Protein AF-A0A7X9DFM5-F1 (afdb_monomer)

Foldseek 3Di:
DPDPFDWDWDDPPPVVPPLETATETEAEPDDADDDPDDPLLVQLVQCLVPVCCVLPVDPPQVVVLVDPSYQYHWYKYWHHYVHIWIKIKAFGSVLSVCVVVVVDDPLVSRQPIWMATPVRHTDHNVVVSPDD

Sequence (132 aa):
MPRTRTFGFYYDNKTKEKNKLYLGFDCDVGGTITGADSYPLRAWNIIFKNLNPVLTKSKILHQILQDENIQGLVISFYWFFEGSEGIILWIEKKDIEQYMQNKIIYPELIARSTTTRLDGKIINLILFQKAP

Structure (mmCIF, N/CA/C/O backbone):
data_AF-A0A7X9DFM5-F1
#
_entry.id   AF-A0A7X9DFM5-F1
#
loop_
_atom_site.group_PDB
_atom_site.id
_atom_site.type_symbol
_atom_site.label_atom_id
_atom_site.label_alt_id
_atom_site.label_comp_id
_atom_site.label_asym_id
_atom_site.label_entity_id
_atom_site.label_seq_id
_atom_site.pdbx_PDB_ins_code
_atom_site.Cartn_x
_atom_site.Cartn_y
_atom_site.Cartn_z
_atom_site.occupancy
_atom_site.B_iso_or_equiv
_atom_site.auth_seq_id
_atom_site.auth_comp_id
_atom_site.auth_asym_id
_atom_site.auth_atom_id
_atom_site.pdbx_PDB_model_num
ATOM 1 N N . MET A 1 1 ? -0.172 -12.317 -18.896 1.00 31.36 1 MET A N 1
ATOM 2 C CA . MET A 1 1 ? -1.594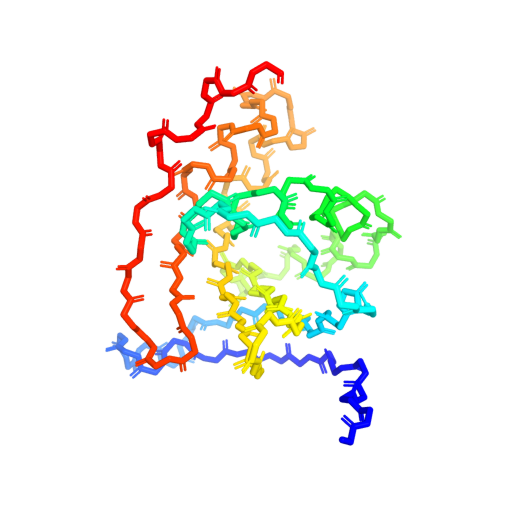 -12.581 -18.577 1.00 31.36 1 MET A CA 1
ATOM 3 C C . MET A 1 1 ? -2.162 -11.333 -17.927 1.00 31.36 1 MET A C 1
ATOM 5 O O . MET A 1 1 ? -1.464 -10.801 -17.069 1.00 31.36 1 MET A O 1
ATOM 9 N N . PRO A 1 2 ? -3.357 -10.856 -18.314 1.00 38.56 2 PRO A N 1
ATOM 10 C CA . PRO A 1 2 ? -3.999 -9.771 -17.586 1.00 38.56 2 PRO A CA 1
ATOM 11 C C . PRO A 1 2 ? -4.335 -10.300 -16.193 1.00 38.56 2 PRO A C 1
ATOM 13 O O . PRO A 1 2 ? -5.037 -11.304 -16.069 1.00 38.56 2 PRO A O 1
ATOM 16 N N . ARG A 1 3 ? -3.767 -9.688 -15.151 1.00 53.31 3 ARG A N 1
ATOM 17 C CA . ARG A 1 3 ? -4.134 -10.033 -13.777 1.00 53.31 3 ARG A CA 1
ATOM 18 C C . ARG A 1 3 ? -5.504 -9.420 -13.523 1.00 53.31 3 ARG A C 1
ATOM 20 O O . ARG A 1 3 ? -5.680 -8.207 -13.606 1.00 53.31 3 ARG A O 1
ATOM 27 N N . THR A 1 4 ? -6.492 -10.278 -13.310 1.00 47.62 4 THR A N 1
ATOM 28 C CA . THR A 1 4 ? -7.848 -9.899 -12.916 1.00 47.62 4 THR A CA 1
ATOM 29 C C . THR A 1 4 ? -7.751 -8.992 -11.692 1.00 47.62 4 THR A C 1
ATOM 31 O O . THR A 1 4 ? -7.003 -9.305 -10.772 1.00 47.62 4 THR A O 1
ATOM 34 N N . ARG A 1 5 ? -8.477 -7.867 -11.671 1.00 53.41 5 ARG A N 1
ATOM 35 C CA . ARG A 1 5 ? -8.579 -7.028 -10.469 1.00 53.41 5 ARG A CA 1
ATOM 36 C C . ARG A 1 5 ? -9.220 -7.868 -9.370 1.00 53.41 5 ARG A C 1
ATOM 38 O O . ARG A 1 5 ? -10.426 -8.101 -9.402 1.00 53.41 5 ARG A O 1
ATOM 45 N N . THR A 1 6 ? -8.405 -8.375 -8.460 1.00 61.19 6 THR A N 1
ATOM 46 C CA . THR A 1 6 ? -8.837 -9.207 -7.343 1.00 61.19 6 THR A CA 1
ATOM 47 C C . THR A 1 6 ? -9.064 -8.337 -6.116 1.00 61.19 6 THR A C 1
ATOM 49 O O . THR A 1 6 ? -8.301 -7.418 -5.817 1.00 61.19 6 THR A O 1
ATOM 52 N N . PHE A 1 7 ? -10.177 -8.615 -5.446 1.00 65.69 7 PHE A N 1
ATOM 53 C CA . PHE A 1 7 ? -10.564 -8.060 -4.160 1.00 65.69 7 PHE A CA 1
ATOM 54 C C . PHE A 1 7 ? -10.683 -9.231 -3.192 1.00 65.69 7 PHE A C 1
ATOM 56 O O . PHE A 1 7 ? -11.320 -10.234 -3.523 1.00 65.69 7 PHE A O 1
ATOM 63 N N . GLY A 1 8 ? -10.063 -9.133 -2.022 1.00 68.69 8 GLY A N 1
ATOM 64 C CA . GLY A 1 8 ? -10.051 -10.231 -1.061 1.00 68.69 8 GLY A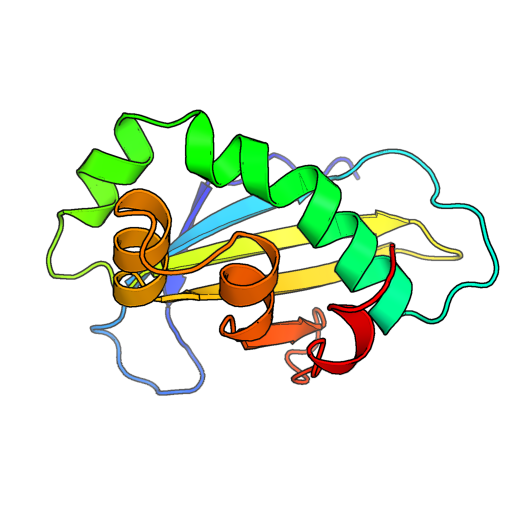 CA 1
ATOM 65 C C . GLY A 1 8 ? -9.569 -9.804 0.314 1.00 68.69 8 GLY A C 1
ATOM 66 O O . GLY A 1 8 ? -9.140 -8.671 0.507 1.00 68.69 8 GLY A O 1
ATOM 67 N N . PHE A 1 9 ? -9.638 -10.718 1.275 1.00 69.56 9 PHE A N 1
ATOM 68 C CA . PHE A 1 9 ? -9.061 -10.515 2.599 1.00 69.56 9 PHE A CA 1
ATOM 69 C C . PHE A 1 9 ? -7.706 -11.214 2.683 1.00 69.56 9 PHE A C 1
ATOM 71 O O . PHE A 1 9 ? -7.570 -12.370 2.282 1.00 69.56 9 PHE A O 1
ATOM 78 N N . TYR A 1 10 ? -6.711 -10.510 3.210 1.00 69.44 10 TYR A N 1
ATOM 79 C CA . TYR A 1 10 ? -5.343 -10.988 3.351 1.00 69.44 10 TYR A CA 1
ATOM 80 C C . TYR A 1 10 ? -5.027 -11.137 4.835 1.00 69.44 10 TYR A C 1
ATOM 82 O O . TYR A 1 10 ? -5.291 -10.239 5.636 1.00 69.44 10 TYR A O 1
ATOM 90 N N . TYR A 1 11 ? -4.452 -12.283 5.189 1.00 65.38 11 TYR A N 1
ATOM 91 C CA . TYR A 1 11 ? -3.898 -12.516 6.514 1.00 65.38 11 TYR A CA 1
ATOM 92 C C . TYR A 1 11 ? -2.448 -12.063 6.546 1.00 65.38 11 TYR A C 1
ATOM 94 O O . TYR A 1 11 ? -1.684 -12.308 5.605 1.00 65.38 11 TYR A O 1
ATOM 102 N N . ASP A 1 12 ? -2.041 -11.483 7.668 1.00 63.00 12 ASP A N 1
ATOM 103 C CA . ASP A 1 12 ? -0.624 -11.358 7.963 1.00 63.00 12 ASP A CA 1
ATOM 104 C C . ASP A 1 12 ? -0.047 -12.737 8.336 1.00 63.00 12 ASP A C 1
ATOM 106 O O . ASP A 1 12 ? -0.013 -13.168 9.491 1.00 63.00 12 ASP A O 1
ATOM 110 N N . ASN A 1 13 ? 0.424 -13.457 7.318 1.00 55.56 13 ASN A N 1
ATOM 111 C CA . ASN A 1 13 ? 1.071 -14.753 7.499 1.00 55.56 13 ASN A CA 1
ATOM 112 C C . ASN A 1 13 ? 2.420 -14.656 8.237 1.00 55.56 13 ASN A C 1
ATOM 114 O O . ASN A 1 13 ? 2.920 -15.689 8.689 1.00 55.56 13 ASN A O 1
ATOM 118 N N . LYS A 1 14 ? 3.024 -13.462 8.374 1.00 54.25 14 LYS A N 1
ATOM 119 C CA . LYS A 1 14 ? 4.298 -13.292 9.092 1.00 54.25 14 LYS A CA 1
ATOM 120 C C . LYS A 1 14 ? 4.095 -13.245 10.602 1.00 54.25 14 LYS A C 1
ATOM 122 O O . LYS A 1 14 ? 4.884 -13.856 11.318 1.00 54.25 14 LYS A O 1
ATOM 127 N N . THR A 1 15 ? 3.051 -12.579 11.093 1.00 53.59 15 THR A N 1
ATOM 128 C CA . THR A 1 15 ? 2.786 -12.499 12.543 1.00 53.59 15 THR A CA 1
ATOM 129 C C . THR A 1 15 ? 2.077 -13.736 13.096 1.00 53.59 15 THR A C 1
ATOM 131 O O . THR A 1 15 ? 2.035 -13.914 14.310 1.00 53.59 15 THR A O 1
ATOM 134 N N . LYS A 1 16 ? 1.556 -14.628 12.233 1.00 52.53 16 LYS A N 1
ATOM 135 C CA . LYS A 1 16 ? 0.707 -15.785 12.605 1.00 52.53 16 LYS A CA 1
ATOM 136 C C . LYS A 1 16 ? -0.547 -15.397 13.403 1.00 52.53 16 LYS A C 1
ATOM 138 O O . LYS A 1 16 ? -1.262 -16.275 13.894 1.00 52.53 16 LYS A O 1
ATOM 143 N N . GLU A 1 17 ? -0.850 -14.108 13.506 1.00 53.78 17 GLU A N 1
ATOM 144 C CA . GLU A 1 17 ? -2.036 -13.604 14.176 1.00 53.78 17 GLU A CA 1
ATOM 145 C C . GLU A 1 17 ? -3.224 -13.723 13.222 1.00 53.78 17 GLU A C 1
ATOM 147 O O . GLU A 1 17 ? -3.520 -12.839 12.420 1.00 53.78 17 GLU A O 1
ATOM 152 N N . LYS A 1 18 ? -3.934 -14.849 13.325 1.00 54.25 18 LYS A N 1
ATOM 153 C CA . LYS A 1 18 ? -5.128 -15.160 12.519 1.00 54.25 18 LYS A CA 1
ATOM 154 C C . LYS A 1 18 ? -6.286 -14.167 12.696 1.00 54.25 18 LYS A C 1
ATOM 156 O O . LYS A 1 18 ? -7.266 -14.259 11.969 1.00 54.25 18 LYS A O 1
ATOM 161 N N . ASN A 1 19 ? -6.171 -13.230 13.635 1.00 58.06 19 ASN A N 1
ATOM 162 C CA . ASN A 1 19 ? -7.207 -12.250 13.954 1.00 58.06 19 ASN A CA 1
ATOM 163 C C . ASN A 1 19 ? -7.000 -10.908 13.232 1.00 58.06 19 ASN A C 1
ATOM 165 O O . ASN A 1 19 ? -7.797 -9.995 13.415 1.00 58.06 19 ASN A O 1
ATOM 169 N N . LYS A 1 20 ? -5.935 -10.762 12.430 1.00 66.88 20 LYS A N 1
ATOM 170 C CA . LYS A 1 20 ? -5.631 -9.526 11.704 1.00 66.88 20 LYS A CA 1
ATOM 171 C C . LYS A 1 20 ? -5.980 -9.674 10.229 1.00 66.88 20 LYS A C 1
ATOM 173 O O . LYS A 1 20 ? -5.175 -10.160 9.434 1.00 66.88 20 LYS A O 1
ATOM 178 N N . LEU A 1 21 ? -7.201 -9.279 9.878 1.00 81.12 21 LEU A N 1
ATOM 179 C CA . LEU A 1 21 ? -7.660 -9.249 8.494 1.00 81.12 21 LEU A CA 1
ATOM 180 C C . LEU A 1 21 ? -7.321 -7.901 7.865 1.00 81.12 21 LEU A C 1
ATOM 182 O O . LEU A 1 21 ? -7.628 -6.845 8.417 1.00 81.12 21 LEU A O 1
ATOM 186 N N . TYR A 1 22 ? -6.729 -7.938 6.680 1.00 85.19 22 TYR A N 1
ATOM 187 C CA . TYR A 1 22 ? -6.559 -6.763 5.839 1.00 85.19 22 TYR A CA 1
ATOM 188 C C . TYR A 1 22 ? -7.446 -6.880 4.612 1.00 85.19 22 TYR A C 1
ATOM 190 O O . TYR A 1 22 ? -7.529 -7.938 3.992 1.00 85.19 22 TYR A O 1
ATOM 198 N N . LEU A 1 23 ? -8.082 -5.781 4.232 1.00 87.69 23 LEU A N 1
ATOM 199 C CA . LEU A 1 23 ? -8.812 -5.714 2.977 1.00 87.69 23 LEU A CA 1
ATOM 200 C C . LEU A 1 23 ? -7.834 -5.430 1.844 1.00 87.69 23 LEU A C 1
ATOM 202 O O . LEU A 1 23 ? -7.134 -4.419 1.898 1.00 87.69 23 LEU A O 1
ATOM 206 N N . GLY A 1 24 ? -7.787 -6.282 0.824 1.00 87.81 24 GLY A N 1
ATOM 207 C CA . GLY A 1 24 ? -6.804 -6.138 -0.233 1.00 87.81 24 GLY A CA 1
ATOM 208 C C . GLY A 1 24 ? -7.321 -5.977 -1.650 1.00 87.81 24 GLY A C 1
ATOM 209 O O . GLY A 1 24 ? -8.405 -6.439 -2.011 1.00 87.81 24 GLY A O 1
ATOM 210 N N . PHE A 1 25 ? -6.498 -5.276 -2.427 1.00 86.31 25 PHE A N 1
ATOM 211 C CA . PHE A 1 25 ? -6.757 -4.853 -3.794 1.00 86.31 25 PHE A CA 1
ATOM 212 C C . PHE A 1 25 ? -5.525 -5.095 -4.656 1.00 86.31 25 PHE A C 1
ATOM 214 O O . PHE A 1 25 ? -4.438 -4.606 -4.348 1.00 86.31 25 PHE A O 1
ATOM 221 N N . ASP A 1 26 ? -5.723 -5.752 -5.790 1.00 88.38 26 ASP A N 1
ATOM 222 C CA . ASP A 1 26 ? -4.680 -5.912 -6.794 1.00 88.38 26 ASP A CA 1
ATOM 223 C C . ASP A 1 26 ? -4.917 -4.950 -7.965 1.00 88.38 26 ASP A C 1
ATOM 225 O O . ASP A 1 26 ? -5.966 -4.950 -8.619 1.00 88.38 26 ASP A O 1
ATOM 229 N N . CYS A 1 27 ? -3.924 -4.102 -8.219 1.00 87.25 27 CYS A N 1
ATOM 230 C CA . CYS A 1 27 ? -3.960 -3.026 -9.196 1.00 87.25 27 CYS A CA 1
ATOM 231 C C . CYS A 1 27 ? -2.881 -3.244 -10.261 1.00 87.25 27 CYS A C 1
ATOM 233 O O . CYS A 1 27 ? -1.690 -3.067 -10.010 1.00 87.25 27 CYS A O 1
ATOM 235 N N . ASP A 1 28 ? -3.302 -3.592 -11.475 1.00 88.44 28 ASP A N 1
ATOM 236 C CA . ASP A 1 28 ? -2.443 -3.509 -12.656 1.00 88.44 28 ASP A CA 1
ATOM 237 C C . ASP A 1 28 ? -2.407 -2.050 -13.131 1.00 88.44 28 ASP A C 1
ATOM 239 O O . ASP A 1 28 ? -3.445 -1.475 -13.477 1.00 88.44 28 ASP A O 1
ATOM 243 N N . VAL A 1 29 ? -1.223 -1.438 -13.086 1.00 85.44 29 VAL A N 1
ATOM 244 C CA . VAL A 1 29 ? -1.013 -0.029 -13.457 1.00 85.44 29 VAL A CA 1
ATOM 245 C C . VAL A 1 29 ? -1.080 0.150 -14.980 1.00 85.44 29 VAL A C 1
ATOM 247 O O . VAL A 1 29 ? -1.337 1.257 -15.453 1.00 85.44 29 VAL A O 1
ATOM 250 N N . GLY A 1 30 ? -0.937 -0.942 -15.740 1.00 79.62 30 GLY A N 1
ATOM 251 C CA . GLY A 1 30 ? -0.970 -0.952 -17.195 1.00 79.62 30 GLY A CA 1
ATOM 252 C C . GLY A 1 30 ? 0.243 -0.278 -17.845 1.00 79.62 30 GLY A C 1
ATOM 253 O O . GLY A 1 30 ? 0.875 0.621 -17.291 1.00 79.62 30 GLY A O 1
ATOM 254 N N . GLY A 1 31 ? 0.546 -0.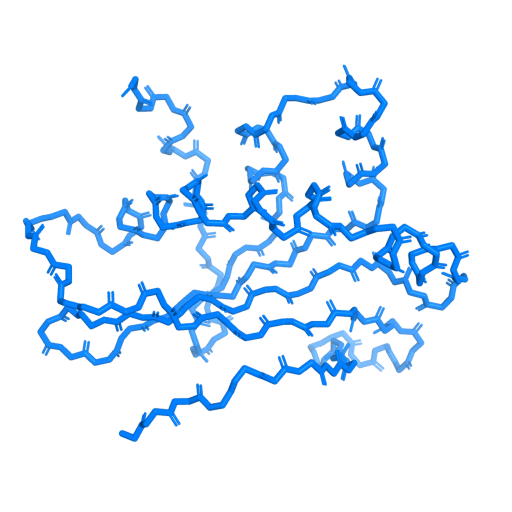705 -19.073 1.00 74.56 31 GLY A N 1
ATOM 255 C CA . GLY A 1 31 ? 1.627 -0.141 -19.883 1.00 74.56 31 GLY A CA 1
ATOM 256 C C . GLY A 1 31 ? 3.041 -0.495 -19.406 1.00 74.56 31 GLY A C 1
ATOM 257 O O . GLY A 1 31 ? 3.249 -1.142 -18.379 1.00 74.56 31 GLY A O 1
ATOM 258 N N . THR A 1 32 ? 4.025 -0.068 -20.197 1.00 74.94 32 THR A N 1
ATOM 259 C CA . THR A 1 32 ? 5.447 -0.169 -19.854 1.00 74.94 32 THR A CA 1
ATOM 260 C C . THR A 1 32 ? 5.883 1.136 -19.212 1.00 74.94 32 THR A C 1
ATOM 262 O O . THR A 1 32 ? 5.718 2.203 -19.805 1.00 74.94 32 THR A O 1
ATOM 265 N N . ILE A 1 33 ? 6.454 1.060 -18.012 1.00 82.50 33 ILE A N 1
ATOM 266 C CA . ILE A 1 33 ? 7.085 2.221 -17.388 1.00 82.50 33 ILE A CA 1
ATOM 267 C C . ILE A 1 33 ? 8.427 2.453 -18.081 1.00 82.50 33 ILE A C 1
ATOM 269 O O . ILE A 1 33 ? 9.212 1.525 -18.255 1.00 82.50 33 ILE A O 1
ATOM 273 N N . THR A 1 34 ? 8.682 3.691 -18.491 1.00 75.94 34 THR A N 1
ATOM 274 C CA . THR A 1 34 ? 9.918 4.105 -19.163 1.00 75.94 34 THR A CA 1
ATOM 275 C C . THR A 1 34 ? 10.736 5.007 -18.244 1.00 75.94 34 THR A C 1
ATOM 277 O O . THR A 1 34 ? 10.163 5.888 -17.608 1.00 75.94 34 THR A O 1
ATOM 280 N N . GLY A 1 35 ? 12.059 4.838 -18.214 1.00 74.75 35 GLY A N 1
ATOM 281 C CA . GLY A 1 35 ? 12.978 5.707 -17.466 1.00 74.75 35 GLY A CA 1
ATOM 282 C C . GLY A 1 35 ? 13.979 4.937 -16.603 1.00 74.75 35 GLY A C 1
ATOM 283 O O . GLY A 1 35 ? 13.696 3.835 -16.148 1.00 74.75 35 GLY A O 1
ATOM 284 N N . ALA A 1 36 ? 15.151 5.526 -16.363 1.00 68.00 36 ALA A N 1
ATOM 285 C CA . ALA A 1 36 ? 16.248 4.908 -15.605 1.00 68.00 36 ALA A CA 1
ATOM 286 C C . ALA A 1 36 ? 16.118 5.079 -14.077 1.00 68.00 36 ALA A C 1
ATOM 288 O O . ALA A 1 36 ? 17.114 5.024 -13.355 1.00 68.00 36 ALA A O 1
ATOM 289 N N . ASP A 1 37 ? 14.902 5.313 -13.578 1.00 83.00 37 ASP A N 1
ATOM 290 C CA . ASP A 1 37 ? 14.658 5.484 -12.148 1.00 83.00 37 ASP A CA 1
ATOM 291 C C . ASP A 1 37 ? 15.101 4.241 -11.367 1.00 83.00 37 ASP A C 1
ATOM 293 O O . ASP A 1 37 ? 15.085 3.114 -11.861 1.00 83.00 37 ASP A O 1
ATOM 297 N N . SER A 1 38 ? 15.479 4.415 -10.104 1.00 89.81 38 SER A N 1
ATOM 298 C CA . SER A 1 38 ? 15.674 3.261 -9.224 1.00 89.81 38 SER A CA 1
ATOM 299 C C . SER A 1 38 ? 14.327 2.587 -8.921 1.00 89.81 38 SER A C 1
ATOM 301 O O . SER A 1 38 ? 13.285 3.246 -8.898 1.00 89.81 38 SER A O 1
ATOM 303 N N . TYR A 1 39 ? 14.331 1.279 -8.635 1.00 90.56 39 TYR A N 1
ATOM 304 C CA . TYR A 1 39 ? 13.112 0.551 -8.252 1.00 90.56 39 TYR A CA 1
ATOM 305 C C . TYR A 1 39 ? 12.315 1.254 -7.127 1.00 90.56 39 TYR A C 1
ATOM 307 O O . TYR A 1 39 ? 11.102 1.408 -7.278 1.00 90.56 39 TYR A O 1
ATOM 315 N N . PRO A 1 40 ? 12.934 1.727 -6.022 1.00 90.69 40 PRO A N 1
ATOM 316 C CA . PRO A 1 40 ? 12.199 2.425 -4.965 1.00 90.69 40 PRO A CA 1
ATOM 317 C C . PRO A 1 40 ? 11.540 3.732 -5.427 1.00 90.69 40 PRO A C 1
ATOM 319 O O . PRO A 1 40 ? 10.416 4.015 -5.021 1.00 90.69 40 PRO A O 1
ATOM 322 N N . LEU A 1 41 ? 12.194 4.494 -6.311 1.00 89.88 41 LEU A N 1
ATOM 323 C CA . LEU A 1 41 ? 11.623 5.717 -6.879 1.00 89.88 41 LEU A CA 1
ATOM 324 C C . LEU A 1 41 ? 10.432 5.404 -7.797 1.00 89.88 41 LEU A C 1
ATOM 326 O O . LEU A 1 41 ? 9.384 6.038 -7.678 1.00 89.88 41 LEU A O 1
ATOM 330 N N . ARG A 1 42 ? 10.539 4.370 -8.646 1.00 91.56 42 ARG A N 1
ATOM 331 C CA . ARG A 1 42 ? 9.394 3.876 -9.432 1.00 91.56 42 ARG A CA 1
ATOM 332 C C . ARG A 1 42 ? 8.233 3.467 -8.530 1.00 91.56 42 ARG A C 1
ATOM 334 O O . ARG A 1 42 ? 7.103 3.886 -8.768 1.00 91.56 42 ARG A O 1
ATOM 341 N N . ALA A 1 43 ? 8.508 2.680 -7.489 1.00 92.19 43 ALA A N 1
ATOM 342 C CA . ALA A 1 43 ? 7.493 2.224 -6.545 1.00 92.19 43 ALA A CA 1
ATOM 343 C C . ALA A 1 43 ? 6.785 3.406 -5.865 1.00 92.19 43 ALA A C 1
ATOM 345 O O . ALA A 1 43 ? 5.555 3.424 -5.813 1.00 92.19 43 ALA A O 1
ATOM 346 N N . TRP A 1 44 ? 7.540 4.416 -5.416 1.00 92.06 44 TRP A N 1
ATOM 347 C CA . TRP A 1 44 ? 6.980 5.653 -4.870 1.00 92.06 44 TRP A CA 1
ATOM 348 C C . TRP A 1 44 ? 6.042 6.338 -5.866 1.00 92.06 44 TRP A C 1
ATOM 350 O O . TRP A 1 44 ? 4.879 6.567 -5.543 1.00 92.06 44 TRP A O 1
ATOM 360 N N . ASN A 1 45 ? 6.505 6.595 -7.092 1.00 90.94 45 ASN A N 1
ATOM 361 C CA . ASN A 1 45 ? 5.720 7.283 -8.121 1.00 90.94 45 ASN A CA 1
ATOM 362 C C . ASN A 1 45 ? 4.421 6.537 -8.455 1.00 90.94 45 ASN A C 1
ATOM 364 O O . ASN A 1 45 ? 3.358 7.145 -8.602 1.00 90.94 45 ASN A O 1
ATOM 368 N N . ILE A 1 46 ? 4.488 5.207 -8.541 1.00 91.75 46 ILE A N 1
ATOM 369 C CA . ILE A 1 46 ? 3.325 4.354 -8.794 1.00 91.75 46 ILE A CA 1
ATOM 370 C C . ILE A 1 46 ? 2.324 4.437 -7.648 1.00 91.75 46 ILE A C 1
ATOM 372 O O . ILE A 1 46 ? 1.140 4.661 -7.904 1.00 91.75 46 ILE A O 1
ATOM 376 N N . ILE A 1 47 ? 2.781 4.273 -6.404 1.00 93.06 47 ILE A N 1
ATOM 377 C CA . ILE A 1 47 ? 1.912 4.355 -5.228 1.00 93.06 47 ILE A CA 1
ATOM 378 C C . ILE A 1 47 ? 1.274 5.742 -5.173 1.00 93.06 47 ILE A C 1
ATOM 380 O O . ILE A 1 47 ? 0.052 5.857 -5.114 1.00 93.06 47 ILE A O 1
ATOM 384 N N . PHE A 1 48 ? 2.086 6.793 -5.275 1.00 91.75 48 PHE A N 1
ATOM 385 C CA . PHE A 1 48 ? 1.633 8.173 -5.188 1.00 91.75 48 PHE A CA 1
ATOM 386 C C . PHE A 1 48 ? 0.552 8.489 -6.228 1.00 91.75 48 PHE A C 1
ATOM 388 O O . PHE A 1 48 ? -0.478 9.074 -5.894 1.00 91.75 48 PHE A O 1
ATOM 395 N N . LYS A 1 49 ? 0.727 8.034 -7.473 1.00 89.81 49 LYS A N 1
ATOM 396 C CA . LYS A 1 49 ? -0.236 8.259 -8.558 1.00 89.81 49 LYS A CA 1
ATOM 397 C C . LYS A 1 49 ? -1.530 7.448 -8.411 1.00 89.81 49 LYS A C 1
ATOM 399 O O . LYS A 1 49 ? -2.591 7.936 -8.797 1.00 89.81 49 LYS A O 1
ATOM 404 N N . ASN A 1 50 ? -1.460 6.218 -7.896 1.00 89.88 50 ASN A N 1
ATOM 405 C CA . ASN A 1 50 ? -2.564 5.254 -7.995 1.00 89.88 50 ASN A CA 1
ATOM 406 C C . ASN A 1 50 ? -3.292 4.959 -6.676 1.00 89.88 50 ASN A C 1
ATOM 408 O O . ASN A 1 50 ? -4.399 4.423 -6.716 1.00 89.88 50 ASN A O 1
ATOM 412 N N . LEU A 1 51 ? -2.730 5.315 -5.518 1.00 89.81 51 LEU A N 1
ATOM 413 C CA . LEU A 1 51 ? -3.360 5.048 -4.222 1.00 89.81 51 LEU A CA 1
ATOM 414 C C . LEU A 1 51 ? -4.577 5.952 -3.969 1.00 89.81 51 LEU A C 1
ATOM 416 O O . LEU A 1 51 ? -5.599 5.477 -3.477 1.00 89.81 51 LEU A O 1
ATOM 420 N N . ASN A 1 52 ? -4.517 7.231 -4.345 1.00 85.50 52 ASN A N 1
ATOM 421 C CA . ASN A 1 52 ? -5.594 8.186 -4.074 1.00 85.50 52 ASN A CA 1
ATOM 422 C C . ASN A 1 52 ? -6.966 7.743 -4.638 1.00 85.50 52 ASN A C 1
ATOM 424 O O . ASN A 1 52 ? -7.950 7.790 -3.898 1.00 85.50 52 ASN A O 1
ATOM 428 N N . PRO A 1 53 ? -7.081 7.232 -5.884 1.00 81.56 53 PRO A N 1
ATOM 429 C CA . PRO A 1 53 ? -8.325 6.631 -6.368 1.00 81.56 53 PRO A CA 1
ATOM 430 C C . PRO A 1 53 ? -8.863 5.481 -5.507 1.00 81.56 53 PRO A C 1
ATOM 432 O O . PRO A 1 53 ? -10.078 5.352 -5.393 1.00 81.56 53 PRO A O 1
ATOM 435 N N . VAL A 1 54 ? -7.996 4.658 -4.906 1.00 82.38 54 VAL A N 1
ATOM 436 C CA . VAL A 1 54 ? -8.415 3.555 -4.022 1.00 82.38 54 VAL A CA 1
ATOM 437 C C . VAL A 1 54 ? -8.993 4.108 -2.720 1.00 82.38 54 VAL A C 1
ATOM 439 O O . VAL A 1 54 ? -10.061 3.674 -2.296 1.00 82.38 54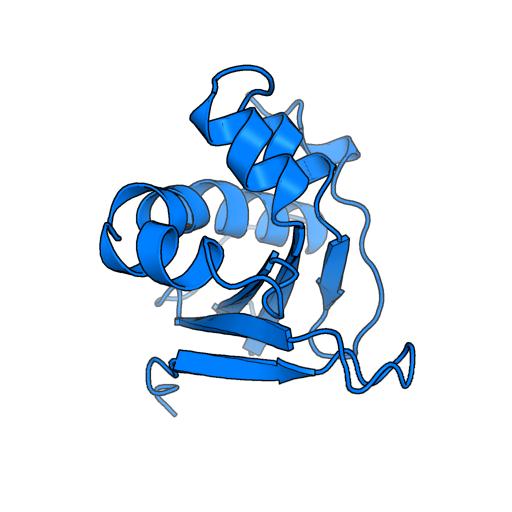 VAL A O 1
ATOM 442 N N . LEU A 1 55 ? -8.334 5.110 -2.129 1.00 82.19 55 LEU A N 1
ATOM 443 C CA . LEU A 1 55 ? -8.758 5.728 -0.868 1.00 82.19 55 LEU A CA 1
ATOM 444 C C . LEU A 1 55 ? -10.044 6.556 -1.007 1.00 82.19 55 LEU A C 1
ATOM 446 O O . LEU A 1 55 ? -10.890 6.531 -0.120 1.00 82.19 55 LEU A O 1
ATOM 450 N N . THR A 1 56 ? -10.207 7.282 -2.115 1.00 73.94 56 THR A N 1
ATOM 451 C CA . THR A 1 56 ? -11.280 8.285 -2.273 1.00 73.94 56 THR A CA 1
ATOM 452 C C . THR A 1 56 ? -12.560 7.751 -2.907 1.00 73.94 56 THR A C 1
ATOM 454 O O . THR A 1 56 ? -13.629 8.320 -2.693 1.00 73.94 56 THR A O 1
ATOM 457 N N . LYS A 1 57 ? -12.502 6.676 -3.704 1.00 66.38 57 LYS A N 1
ATOM 458 C CA . LYS A 1 57 ? -13.653 6.257 -4.528 1.00 66.38 57 LYS A CA 1
ATOM 459 C C . LYS A 1 57 ? -14.620 5.291 -3.856 1.00 66.38 57 LYS A C 1
ATOM 461 O O . LYS A 1 57 ? -15.564 4.846 -4.503 1.00 66.38 57 LYS A O 1
ATOM 466 N N . SER A 1 58 ? -14.430 4.945 -2.587 1.00 60.53 58 SER A N 1
ATOM 467 C CA . SER A 1 58 ? -15.144 3.805 -2.025 1.00 60.53 58 SER A CA 1
ATOM 468 C C . SER A 1 58 ? -15.822 4.129 -0.697 1.00 60.53 58 SER A C 1
ATOM 470 O O . SER A 1 58 ? -15.296 3.900 0.385 1.00 60.53 58 SER A O 1
ATOM 472 N N . LYS A 1 59 ? -17.081 4.576 -0.774 1.00 64.62 59 LYS A N 1
ATOM 473 C CA . LYS A 1 59 ? -18.010 4.552 0.373 1.00 64.62 59 LYS A CA 1
ATOM 474 C C . LYS A 1 59 ? -18.064 3.156 1.021 1.00 64.62 59 LYS A C 1
ATOM 476 O O . LYS A 1 59 ? -18.209 3.037 2.232 1.00 64.62 59 LYS A O 1
ATOM 481 N N . ILE A 1 60 ? -17.890 2.116 0.205 1.00 68.12 60 ILE A N 1
ATOM 482 C CA . ILE A 1 60 ? -17.818 0.710 0.611 1.00 68.12 60 ILE A CA 1
ATOM 483 C C . ILE A 1 60 ? -16.555 0.434 1.444 1.00 68.12 60 ILE A C 1
ATOM 485 O O . ILE A 1 60 ? -16.632 -0.258 2.450 1.00 68.12 60 ILE A O 1
ATOM 489 N N . LEU A 1 61 ? -15.408 1.019 1.086 1.00 75.94 61 LEU A N 1
ATOM 490 C CA . LEU A 1 61 ? -14.147 0.897 1.824 1.00 75.94 61 LEU A CA 1
ATOM 491 C C . LEU A 1 61 ? -14.305 1.429 3.240 1.00 75.94 61 LEU A C 1
ATOM 493 O O . LEU A 1 61 ? -13.914 0.758 4.186 1.00 75.94 61 LEU A O 1
ATOM 497 N N . HIS A 1 62 ? -14.936 2.594 3.393 1.00 75.44 62 HIS A N 1
ATOM 498 C CA . HIS A 1 62 ? -15.209 3.151 4.714 1.00 75.44 62 HIS A CA 1
ATOM 499 C C . HIS A 1 62 ? -16.115 2.251 5.547 1.00 75.44 62 HIS A C 1
ATOM 501 O O . HIS A 1 62 ? -15.842 2.076 6.726 1.00 75.44 62 HIS A O 1
ATOM 507 N N . GLN A 1 63 ? -17.150 1.659 4.944 1.00 79.00 63 GLN A N 1
ATOM 508 C CA . GLN A 1 63 ? -18.041 0.730 5.639 1.00 79.00 63 GLN A CA 1
ATOM 509 C C . GLN A 1 63 ? -17.315 -0.546 6.079 1.00 79.00 63 GLN A C 1
ATOM 511 O O . GLN A 1 63 ? -17.461 -0.946 7.227 1.00 79.00 63 GLN A O 1
ATOM 516 N N . ILE A 1 64 ? -16.495 -1.147 5.212 1.00 79.38 64 ILE A N 1
ATOM 517 C CA . ILE A 1 64 ? -15.720 -2.352 5.552 1.00 79.38 64 ILE A CA 1
ATOM 518 C C . ILE A 1 64 ? -14.683 -2.041 6.630 1.00 79.38 64 ILE A C 1
ATOM 520 O O . ILE A 1 64 ? -14.508 -2.817 7.562 1.00 79.38 64 ILE A O 1
ATOM 524 N N . LEU A 1 65 ? -14.025 -0.884 6.537 1.00 82.00 65 LEU A N 1
ATOM 525 C CA . LEU A 1 65 ? -13.067 -0.452 7.544 1.00 82.00 65 LEU A CA 1
ATOM 526 C C . LEU A 1 65 ? -13.718 -0.198 8.908 1.00 82.00 65 LEU A C 1
ATOM 528 O O . LEU A 1 65 ? -12.978 -0.153 9.876 1.00 82.00 65 LEU A O 1
ATOM 532 N N . GLN A 1 66 ? -15.044 -0.051 9.041 1.00 84.12 66 GLN A N 1
ATOM 533 C CA . GLN A 1 66 ? -15.678 0.044 10.366 1.00 84.12 66 GLN A CA 1
ATOM 534 C C . GLN A 1 66 ? -15.680 -1.287 11.132 1.00 84.12 66 GLN A C 1
ATOM 536 O O . GLN A 1 66 ? -15.789 -1.255 12.353 1.00 84.12 66 GLN A O 1
ATOM 541 N N . ASP A 1 67 ? -15.515 -2.430 10.462 1.00 83.94 67 ASP A N 1
ATOM 542 C CA . ASP A 1 67 ? -15.436 -3.732 11.128 1.00 83.94 67 ASP A CA 1
ATOM 543 C C . ASP A 1 67 ? -14.193 -3.803 12.038 1.00 83.94 67 ASP A C 1
ATOM 545 O O . ASP A 1 67 ? -13.088 -3.401 11.657 1.00 83.94 67 ASP A O 1
ATOM 549 N N . GLU A 1 68 ? -14.380 -4.281 13.268 1.00 83.50 68 GLU A N 1
ATOM 550 C CA . GLU A 1 68 ? -13.336 -4.359 14.299 1.00 83.50 68 GLU A CA 1
ATOM 551 C C . GLU A 1 68 ? -12.245 -5.385 13.960 1.00 83.50 68 GLU A C 1
ATOM 553 O O . GLU A 1 68 ? -11.103 -5.254 14.402 1.00 83.50 68 GLU A O 1
ATOM 558 N N . ASN A 1 69 ? -12.566 -6.381 13.130 1.00 84.00 69 ASN A N 1
ATOM 559 C CA . ASN A 1 69 ? -11.615 -7.405 12.704 1.00 84.00 69 ASN A CA 1
ATOM 560 C C . ASN A 1 69 ? -10.691 -6.910 11.581 1.00 84.00 69 ASN A C 1
ATOM 562 O O . ASN A 1 69 ? -9.645 -7.517 11.329 1.00 84.00 69 ASN A O 1
ATOM 566 N N . ILE A 1 70 ? -11.049 -5.807 10.913 1.00 86.12 70 ILE A N 1
ATOM 567 C CA . ILE A 1 70 ? -10.272 -5.238 9.813 1.00 86.12 70 ILE A CA 1
ATOM 568 C C . ILE A 1 70 ? -9.218 -4.273 10.352 1.00 86.12 70 ILE A C 1
ATOM 570 O O . ILE A 1 70 ? -9.513 -3.202 10.879 1.00 86.12 70 ILE A O 1
ATOM 574 N N . GLN A 1 71 ? -7.954 -4.644 10.163 1.00 88.94 71 GLN A N 1
ATOM 575 C CA . GLN A 1 71 ? -6.795 -3.897 10.651 1.00 88.94 71 GLN A CA 1
ATOM 576 C C . GLN A 1 71 ? -6.322 -2.815 9.685 1.00 88.94 71 GLN A C 1
ATOM 578 O O . GLN A 1 71 ? -5.572 -1.920 10.074 1.00 88.94 71 GLN A O 1
ATOM 583 N N . GLY A 1 72 ? -6.734 -2.884 8.421 1.00 90.69 72 GLY A N 1
ATOM 584 C CA . GLY A 1 72 ? -6.306 -1.933 7.411 1.00 90.69 72 GLY A CA 1
ATOM 585 C C . GLY A 1 72 ? -6.445 -2.457 5.992 1.00 90.69 72 GLY A C 1
ATOM 586 O O . GLY A 1 72 ? -7.249 -3.351 5.715 1.00 90.69 72 GLY A O 1
ATOM 587 N N . LEU A 1 73 ? -5.644 -1.880 5.100 1.00 91.12 73 LEU A N 1
ATOM 588 C CA . LEU A 1 73 ? -5.659 -2.146 3.668 1.00 91.12 73 LEU A CA 1
ATOM 589 C C . LEU A 1 73 ? -4.338 -2.722 3.179 1.00 91.12 73 LEU A C 1
ATOM 591 O O . LEU A 1 73 ? -3.270 -2.341 3.653 1.00 91.12 73 LEU A O 1
ATOM 595 N N . VAL A 1 74 ? -4.426 -3.587 2.176 1.00 91.19 74 VAL A N 1
ATOM 596 C CA . VAL A 1 74 ? -3.281 -4.118 1.436 1.00 91.19 74 VAL A CA 1
ATOM 597 C C . VAL A 1 74 ? -3.483 -3.846 -0.039 1.00 91.19 74 VAL A C 1
ATOM 599 O O . VAL A 1 74 ? -4.469 -4.267 -0.625 1.00 91.19 74 VAL A O 1
ATOM 602 N N . ILE A 1 75 ? -2.577 -3.122 -0.674 1.00 91.44 75 ILE A N 1
ATOM 603 C CA . ILE A 1 75 ? -2.723 -2.791 -2.088 1.00 91.44 75 ILE A CA 1
ATOM 604 C C . ILE A 1 75 ? -1.474 -3.244 -2.817 1.00 91.44 75 ILE A C 1
ATOM 606 O O . ILE A 1 75 ? -0.378 -2.749 -2.551 1.00 91.44 75 ILE A O 1
ATOM 610 N N . SER A 1 76 ? -1.644 -4.181 -3.741 1.00 92.69 76 SER A N 1
ATOM 611 C CA . SER A 1 76 ? -0.579 -4.596 -4.642 1.00 92.69 76 SER A CA 1
ATOM 612 C C . SER A 1 76 ? -0.661 -3.769 -5.915 1.00 92.69 76 SER A C 1
ATOM 614 O O . SER A 1 76 ? -1.687 -3.769 -6.591 1.00 92.69 76 SER A O 1
ATOM 616 N N . PHE A 1 77 ? 0.425 -3.097 -6.281 1.00 92.56 77 PHE A N 1
ATOM 617 C CA . PHE A 1 77 ? 0.568 -2.466 -7.587 1.00 92.56 77 PHE A CA 1
ATOM 618 C C . PHE A 1 77 ? 1.529 -3.283 -8.437 1.00 92.56 77 PHE A C 1
ATOM 620 O O . PHE A 1 77 ? 2.639 -3.587 -8.001 1.00 92.56 77 PHE A O 1
ATOM 627 N N . TYR A 1 78 ? 1.112 -3.607 -9.655 1.00 92.25 78 TYR A N 1
ATOM 628 C CA . TYR A 1 78 ? 1.897 -4.362 -10.625 1.00 92.25 78 TYR A CA 1
ATOM 629 C C . TYR A 1 78 ? 2.167 -3.510 -11.860 1.00 92.25 78 TYR A C 1
ATOM 631 O O . TYR A 1 78 ? 1.291 -2.776 -12.316 1.00 92.25 78 TYR A O 1
ATOM 639 N N . TRP A 1 79 ? 3.378 -3.616 -12.401 1.00 92.31 79 TRP A N 1
ATOM 640 C CA . TRP A 1 79 ? 3.783 -2.915 -13.618 1.00 92.31 79 TRP A CA 1
ATOM 641 C C . TRP A 1 79 ? 4.841 -3.707 -14.386 1.00 92.31 79 TRP A C 1
ATOM 643 O O . TRP A 1 79 ? 5.338 -4.740 -13.925 1.00 92.31 79 TRP A O 1
ATOM 653 N N . PHE A 1 80 ? 5.195 -3.211 -15.570 1.00 90.44 80 PHE A N 1
ATOM 654 C CA . PHE A 1 80 ? 6.270 -3.764 -16.381 1.00 90.44 80 PHE A CA 1
ATOM 655 C C . PHE A 1 80 ? 7.421 -2.758 -16.526 1.00 90.44 80 PHE A C 1
ATOM 657 O O . PHE A 1 80 ? 7.206 -1.627 -16.967 1.00 90.44 80 PHE A O 1
ATOM 664 N N . PHE A 1 81 ? 8.633 -3.178 -16.156 1.00 89.75 81 PHE A N 1
ATOM 665 C CA . PHE A 1 81 ? 9.899 -2.472 -16.376 1.00 89.75 81 PHE A CA 1
ATOM 666 C C . PHE A 1 81 ? 10.990 -3.514 -16.648 1.00 89.75 81 PHE A C 1
ATOM 668 O O . PHE A 1 81 ? 11.429 -4.190 -15.723 1.00 89.75 81 PHE A O 1
ATOM 675 N N . GLU A 1 82 ? 11.343 -3.723 -17.922 1.00 87.69 82 GLU A N 1
ATOM 676 C CA . GLU A 1 82 ? 12.279 -4.784 -18.370 1.00 87.69 82 GLU A CA 1
ATOM 677 C C . GLU A 1 82 ? 11.890 -6.217 -17.924 1.00 87.69 82 GLU A C 1
ATOM 679 O O . GLU A 1 82 ? 12.637 -7.177 -18.094 1.00 87.69 82 GLU A O 1
ATOM 684 N N . GLY A 1 83 ? 10.685 -6.371 -17.375 1.00 87.69 83 GLY A N 1
ATOM 685 C CA . GLY A 1 83 ? 10.199 -7.542 -16.666 1.00 87.69 83 GLY A CA 1
ATOM 686 C C . GLY A 1 83 ? 9.006 -7.175 -15.781 1.00 87.69 83 GLY A C 1
ATOM 687 O O . GLY A 1 83 ? 8.673 -6.002 -15.602 1.00 87.69 83 GLY A O 1
ATOM 688 N N . SER A 1 84 ? 8.319 -8.182 -15.239 1.00 88.38 84 SER A N 1
ATOM 689 C CA . SER A 1 84 ? 7.213 -7.950 -14.306 1.00 88.38 84 SER A CA 1
ATOM 690 C C . SER A 1 84 ? 7.740 -7.526 -12.936 1.00 88.38 84 SER A C 1
ATOM 692 O O . SER A 1 84 ? 8.442 -8.287 -12.273 1.00 88.38 84 SER A O 1
ATOM 694 N N . GLU A 1 85 ? 7.336 -6.343 -12.490 1.00 91.94 85 GLU A N 1
ATOM 695 C CA . GLU A 1 85 ? 7.638 -5.803 -11.167 1.00 91.94 85 GLU A CA 1
ATOM 696 C C . GLU A 1 85 ? 6.337 -5.579 -10.376 1.00 91.94 85 GLU A C 1
ATOM 698 O O . GLU A 1 85 ? 5.223 -5.603 -10.914 1.00 91.94 85 GLU A O 1
ATOM 703 N N . GLY A 1 86 ? 6.464 -5.394 -9.063 1.00 93.00 86 GLY A N 1
ATOM 704 C CA . GLY A 1 86 ? 5.321 -5.071 -8.224 1.00 93.00 86 GLY A CA 1
ATOM 705 C C . GLY A 1 86 ? 5.693 -4.737 -6.787 1.00 93.00 86 GLY A C 1
ATOM 706 O O . GLY A 1 86 ? 6.683 -5.235 -6.251 1.00 93.00 86 GLY A O 1
ATOM 707 N N . ILE A 1 87 ? 4.865 -3.921 -6.148 1.00 94.12 87 ILE A N 1
ATOM 708 C CA . ILE A 1 87 ? 5.003 -3.505 -4.753 1.00 94.12 87 ILE A CA 1
ATOM 709 C C . ILE A 1 87 ? 3.694 -3.781 -4.024 1.00 94.12 87 ILE A C 1
ATOM 711 O O . ILE A 1 87 ? 2.620 -3.630 -4.597 1.00 94.12 87 ILE A O 1
ATOM 715 N N . ILE A 1 88 ? 3.790 -4.174 -2.762 1.00 93.50 88 ILE A N 1
ATOM 716 C CA . ILE A 1 88 ? 2.652 -4.372 -1.872 1.00 93.50 88 ILE A CA 1
ATOM 717 C C . ILE A 1 88 ? 2.744 -3.326 -0.769 1.00 93.50 88 ILE A C 1
ATOM 719 O O . ILE A 1 88 ? 3.758 -3.233 -0.070 1.00 93.50 88 ILE A O 1
ATOM 723 N N . LEU A 1 89 ? 1.683 -2.544 -0.632 1.00 93.38 89 LEU A N 1
ATOM 724 C CA . LEU A 1 89 ? 1.522 -1.482 0.345 1.00 93.38 89 LEU A CA 1
ATOM 725 C C . LEU A 1 89 ? 0.548 -1.934 1.432 1.00 93.38 89 LEU A C 1
ATOM 727 O O . LEU A 1 89 ? -0.596 -2.250 1.128 1.00 93.38 89 LEU A O 1
ATOM 731 N N . TRP A 1 90 ? 0.986 -1.921 2.684 1.00 92.56 90 TRP A N 1
ATOM 732 C CA . TRP A 1 90 ? 0.180 -2.246 3.857 1.00 92.56 90 TRP A CA 1
ATOM 733 C C . TRP A 1 90 ? -0.077 -0.960 4.635 1.00 92.56 90 TRP A C 1
ATOM 735 O O . TRP A 1 90 ? 0.866 -0.330 5.120 1.00 92.56 90 TRP A O 1
ATOM 745 N N . ILE A 1 91 ? -1.341 -0.571 4.746 1.00 92.44 91 ILE A N 1
ATOM 746 C CA . ILE A 1 91 ? -1.766 0.661 5.410 1.00 92.44 91 ILE A CA 1
ATOM 747 C C . ILE A 1 91 ? -2.632 0.285 6.603 1.00 92.44 91 ILE A C 1
ATOM 749 O O . ILE A 1 91 ? -3.648 -0.390 6.440 1.00 92.44 91 ILE A O 1
ATOM 753 N N . GLU A 1 92 ? -2.264 0.728 7.800 1.00 91.88 92 GLU A N 1
ATOM 754 C CA . GLU A 1 92 ? -3.087 0.498 8.985 1.00 91.88 92 GLU A CA 1
ATOM 755 C C . GLU A 1 92 ? -4.346 1.374 8.969 1.00 91.88 92 GLU A C 1
ATOM 757 O O . GLU A 1 92 ? -4.319 2.542 8.572 1.00 91.88 92 GLU A O 1
ATOM 762 N N . LYS A 1 93 ? -5.457 0.824 9.470 1.00 91.31 93 LYS A N 1
ATOM 763 C CA . LYS A 1 93 ? -6.747 1.516 9.608 1.00 91.31 93 LYS A CA 1
ATOM 764 C C . LYS A 1 93 ? -6.598 2.854 10.337 1.00 91.31 93 LYS A C 1
ATOM 766 O O . LYS A 1 93 ? -7.128 3.858 9.869 1.00 91.31 93 LYS A O 1
ATOM 771 N N . LYS A 1 94 ? -5.802 2.895 11.412 1.00 91.94 94 LYS A N 1
ATOM 772 C CA . LYS A 1 94 ? -5.551 4.113 12.204 1.00 91.94 94 LYS A CA 1
ATOM 773 C C . LYS A 1 94 ? -4.940 5.257 11.382 1.00 91.94 94 LYS A C 1
ATOM 775 O O . LYS A 1 94 ? -5.221 6.423 11.650 1.00 91.94 94 LYS A O 1
ATOM 780 N N . ASP A 1 95 ? -4.086 4.945 10.406 1.00 93.31 95 ASP A N 1
ATOM 781 C CA . ASP A 1 95 ? -3.419 5.955 9.581 1.00 93.31 95 ASP A CA 1
ATOM 782 C C . ASP A 1 95 ? -4.344 6.419 8.454 1.00 93.31 95 ASP A C 1
ATOM 784 O O . ASP 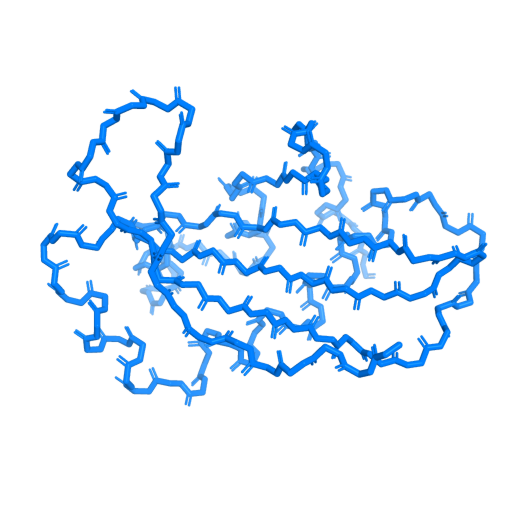A 1 95 ? -4.385 7.609 8.144 1.00 93.31 95 ASP A O 1
ATOM 788 N N . ILE A 1 96 ? -5.174 5.518 7.914 1.00 91.12 96 ILE A N 1
ATOM 789 C CA . ILE A 1 96 ? -6.258 5.883 6.990 1.00 91.12 96 ILE A CA 1
ATOM 790 C C . ILE A 1 96 ? -7.224 6.850 7.678 1.00 91.12 96 ILE A C 1
ATOM 792 O O . ILE A 1 96 ? -7.563 7.883 7.111 1.00 91.12 96 ILE A O 1
ATOM 796 N N . GLU A 1 97 ? -7.636 6.562 8.911 1.00 89.88 97 GLU A N 1
ATOM 797 C CA . GLU A 1 97 ? -8.511 7.442 9.693 1.00 89.88 97 GLU A CA 1
ATOM 798 C C . GLU A 1 97 ? -7.873 8.810 9.952 1.00 89.88 97 GLU A C 1
ATOM 800 O O . GLU A 1 97 ? -8.530 9.836 9.771 1.00 89.88 97 GLU A O 1
ATOM 805 N N . GLN A 1 98 ? -6.587 8.852 10.319 1.00 92.25 98 GLN A N 1
ATOM 806 C CA . GLN A 1 98 ? -5.852 10.111 10.466 1.00 92.25 98 GLN A CA 1
ATOM 807 C C . GLN A 1 98 ? -5.806 10.902 9.156 1.00 92.25 98 GLN A C 1
ATOM 809 O O . GLN A 1 98 ? -6.020 12.114 9.177 1.00 92.25 98 GLN A O 1
ATOM 814 N N . TYR A 1 99 ? -5.569 10.238 8.023 1.00 90.75 99 TYR A N 1
ATOM 815 C CA . TYR A 1 99 ? -5.568 10.877 6.709 1.00 90.75 99 TYR A CA 1
ATOM 816 C C . TYR A 1 99 ? -6.951 11.441 6.355 1.00 90.75 99 TYR A C 1
ATOM 818 O O . TYR A 1 99 ? -7.063 12.610 5.996 1.00 90.75 99 TYR A O 1
ATOM 826 N N . MET A 1 100 ? -8.020 10.662 6.548 1.00 86.75 100 MET A N 1
ATOM 827 C CA . MET A 1 100 ? -9.399 11.100 6.286 1.00 86.75 100 MET A CA 1
ATOM 828 C C . MET A 1 100 ? -9.846 12.251 7.200 1.00 86.75 100 MET A C 1
ATOM 830 O O . MET A 1 100 ? -10.686 13.060 6.814 1.00 86.75 100 MET A O 1
ATOM 834 N N . GLN A 1 101 ? -9.280 12.346 8.406 1.00 90.50 101 GLN A N 1
ATOM 835 C CA . GLN A 1 101 ? -9.491 13.451 9.347 1.00 90.50 101 GLN A CA 1
ATOM 836 C C . GLN A 1 101 ? -8.551 14.645 9.096 1.00 90.50 101 GLN A C 1
ATOM 838 O O . GLN A 1 101 ? -8.527 15.571 9.905 1.00 90.50 101 GLN A O 1
ATOM 843 N N . ASN A 1 102 ? -7.771 14.633 8.008 1.00 90.88 102 ASN A N 1
ATOM 844 C CA . ASN A 1 102 ? -6.763 15.644 7.667 1.00 90.88 102 ASN A CA 1
ATOM 845 C C . ASN A 1 102 ? -5.688 15.859 8.756 1.00 90.88 102 ASN A C 1
ATOM 847 O O . ASN A 1 102 ? -5.101 16.935 8.845 1.00 90.88 102 ASN A O 1
ATOM 851 N N . LYS A 1 103 ? -5.420 14.849 9.597 1.00 94.50 103 LYS A N 1
ATOM 852 C CA . LYS A 1 103 ? -4.367 14.890 10.631 1.00 94.50 103 LYS A CA 1
ATOM 853 C C . LYS A 1 103 ? -2.976 14.595 10.075 1.00 94.50 103 LYS A C 1
ATOM 855 O O . LYS A 1 103 ? -1.991 15.016 10.670 1.00 94.50 103 LYS A O 1
ATOM 860 N N . ILE A 1 104 ? -2.909 13.864 8.964 1.00 93.50 104 ILE A N 1
ATOM 861 C CA . ILE A 1 104 ? -1.683 13.585 8.212 1.00 93.50 104 ILE A CA 1
ATOM 862 C C . ILE A 1 104 ? -1.926 13.846 6.731 1.00 93.50 104 ILE A C 1
ATOM 864 O O . ILE A 1 104 ? -3.050 13.709 6.245 1.00 93.50 104 ILE A O 1
ATOM 868 N N . ILE A 1 105 ? -0.872 14.205 6.003 1.00 92.44 105 ILE A N 1
ATOM 869 C CA . ILE A 1 105 ? -0.954 14.458 4.559 1.00 92.44 105 ILE A CA 1
ATOM 870 C C . ILE A 1 105 ? -0.733 13.176 3.745 1.00 92.44 105 ILE A C 1
ATOM 872 O O . ILE A 1 105 ? -0.157 12.202 4.222 1.00 92.44 105 ILE A O 1
ATOM 876 N N . TYR A 1 106 ? -1.146 13.175 2.477 1.00 91.31 106 TYR A N 1
ATOM 877 C CA . TYR A 1 106 ? -1.051 11.997 1.605 1.00 91.31 106 TYR A CA 1
ATOM 878 C C . TYR A 1 106 ? 0.374 11.404 1.465 1.00 91.31 106 TYR A C 1
ATOM 880 O O . TYR A 1 106 ? 0.515 10.189 1.619 1.00 91.31 106 TYR A O 1
ATOM 888 N N . PRO A 1 107 ? 1.450 12.201 1.274 1.00 91.44 107 PRO A N 1
ATOM 889 C CA . PRO A 1 107 ? 2.815 11.665 1.306 1.00 91.44 107 PRO A CA 1
ATOM 890 C C . PRO A 1 107 ? 3.180 10.999 2.642 1.00 91.44 107 PRO A C 1
ATOM 892 O O . PRO A 1 107 ? 3.926 10.024 2.667 1.00 91.44 107 PRO A O 1
ATOM 895 N N . GLU A 1 108 ? 2.664 11.522 3.756 1.00 91.69 108 GLU A N 1
ATOM 896 C CA . GLU A 1 108 ? 2.926 10.991 5.095 1.00 91.69 108 GLU A CA 1
ATOM 897 C C . GLU A 1 108 ? 2.203 9.660 5.329 1.00 91.69 108 GLU A C 1
ATOM 899 O O . GLU A 1 108 ? 2.800 8.740 5.882 1.00 91.69 108 GLU A O 1
ATOM 904 N N . LEU A 1 109 ? 0.966 9.512 4.841 1.00 92.94 109 LEU A N 1
ATOM 905 C CA . LEU A 1 109 ? 0.251 8.232 4.853 1.00 92.94 109 LEU A CA 1
ATOM 906 C C . LEU A 1 109 ? 1.072 7.136 4.156 1.00 92.94 109 LEU A C 1
ATOM 908 O O . LEU A 1 109 ? 1.246 6.046 4.702 1.00 92.94 109 LEU A O 1
ATOM 912 N N . ILE A 1 110 ? 1.614 7.435 2.971 1.00 92.56 110 ILE A N 1
ATOM 913 C CA . ILE A 1 110 ? 2.455 6.493 2.219 1.00 92.56 110 ILE A CA 1
ATOM 914 C C . ILE A 1 110 ? 3.733 6.170 3.002 1.00 92.56 110 ILE A C 1
ATOM 916 O O . ILE A 1 110 ? 4.113 5.007 3.094 1.00 92.56 110 ILE A O 1
ATOM 920 N N . ALA A 1 111 ? 4.379 7.175 3.598 1.00 90.38 111 ALA A N 1
ATOM 921 C CA . ALA A 1 111 ? 5.615 7.000 4.361 1.00 90.38 111 ALA A CA 1
ATOM 922 C C . ALA A 1 111 ? 5.436 6.174 5.651 1.00 90.38 111 ALA A C 1
ATOM 924 O O . ALA A 1 111 ? 6.347 5.444 6.036 1.00 90.38 111 ALA A O 1
ATOM 925 N N . ARG A 1 112 ? 4.273 6.275 6.309 1.00 91.50 112 ARG A N 1
ATOM 926 C CA . ARG A 1 112 ? 3.913 5.481 7.499 1.00 91.50 112 ARG A CA 1
ATOM 927 C C . ARG A 1 112 ? 3.495 4.048 7.167 1.00 91.50 112 ARG A C 1
ATOM 929 O O . ARG A 1 112 ? 3.501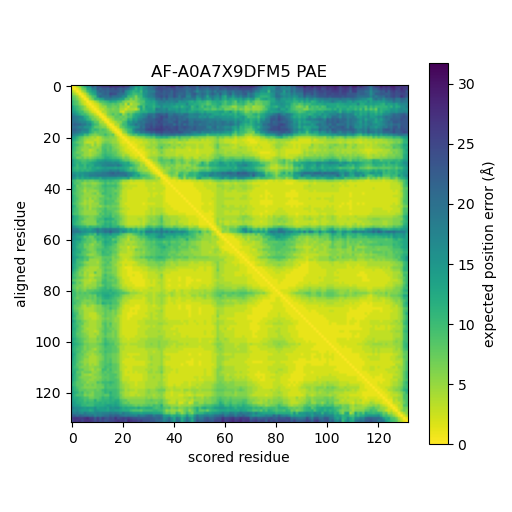 3.188 8.042 1.00 91.50 112 ARG A O 1
ATOM 936 N N . SER A 1 113 ? 3.135 3.791 5.915 1.00 91.94 113 SER A N 1
ATOM 937 C CA . SER A 1 113 ? 2.723 2.469 5.455 1.00 91.94 113 SER A CA 1
ATOM 938 C C . SER A 1 113 ? 3.918 1.520 5.346 1.00 91.94 113 SER A C 1
ATOM 940 O O . SER A 1 113 ? 5.033 1.915 5.001 1.00 91.94 113 SER A O 1
ATOM 942 N N . THR A 1 114 ? 3.686 0.228 5.573 1.00 92.44 114 THR A N 1
AT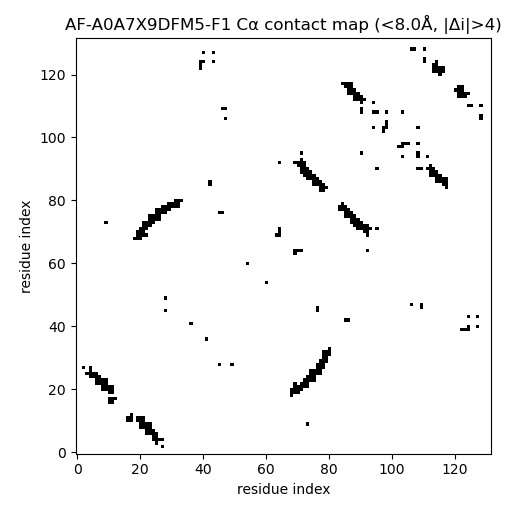OM 943 C CA . THR A 1 114 ? 4.715 -0.787 5.323 1.00 92.44 114 THR A CA 1
ATOM 944 C C . THR A 1 114 ? 4.711 -1.145 3.844 1.00 92.44 114 THR A C 1
ATOM 946 O O . THR A 1 114 ? 3.691 -1.575 3.310 1.00 92.44 114 THR A O 1
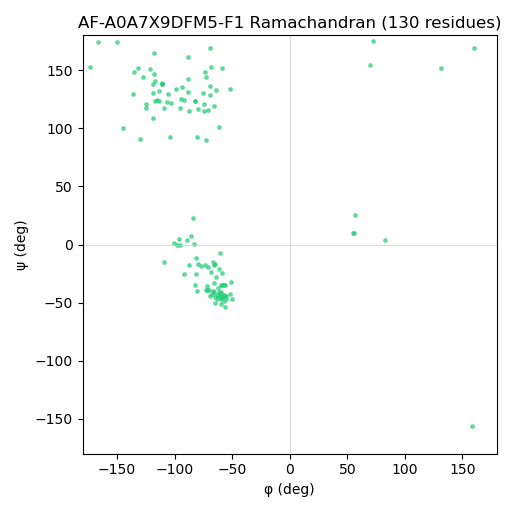ATOM 949 N N . THR A 1 115 ? 5.851 -1.002 3.165 1.00 92.50 115 THR A N 1
ATOM 950 C CA . THR A 1 115 ? 5.973 -1.402 1.755 1.00 92.50 115 THR A CA 1
ATOM 951 C C . THR A 1 115 ? 6.877 -2.609 1.606 1.00 92.50 115 THR A C 1
ATOM 953 O O . THR A 1 115 ? 7.921 -2.714 2.252 1.00 92.50 115 THR A O 1
ATOM 956 N N . THR A 1 116 ? 6.470 -3.545 0.757 1.00 92.19 116 THR A N 1
ATOM 957 C CA . THR A 1 116 ? 7.224 -4.768 0.484 1.00 92.19 116 THR A CA 1
ATOM 958 C C . THR A 1 116 ? 7.273 -5.045 -1.006 1.00 92.19 116 THR A C 1
ATOM 960 O O . THR A 1 116 ? 6.340 -4.725 -1.740 1.00 92.19 116 THR A O 1
ATOM 963 N N . ARG A 1 117 ? 8.356 -5.663 -1.470 1.00 90.31 117 ARG A N 1
ATOM 964 C CA . ARG A 1 117 ? 8.391 -6.288 -2.798 1.00 90.31 117 ARG A CA 1
ATOM 965 C C . ARG A 1 117 ? 7.485 -7.518 -2.824 1.00 90.31 117 ARG A C 1
ATOM 967 O O . ARG A 1 117 ? 7.096 -8.035 -1.779 1.00 90.31 117 ARG A O 1
ATOM 974 N N . LEU A 1 118 ? 7.252 -8.053 -4.021 1.00 87.88 118 LEU A N 1
ATOM 975 C CA . LEU A 1 118 ? 6.515 -9.311 -4.204 1.00 87.88 118 LEU A CA 1
ATOM 976 C C . LEU A 1 118 ? 7.153 -10.518 -3.493 1.00 87.88 118 LEU A C 1
ATOM 978 O O . LEU A 1 118 ? 6.451 -11.467 -3.170 1.00 87.88 118 LEU A O 1
ATOM 982 N N . ASP A 1 119 ? 8.463 -10.480 -3.228 1.00 86.06 119 ASP A N 1
ATOM 983 C CA . ASP A 1 119 ? 9.182 -11.506 -2.455 1.00 86.06 119 ASP A CA 1
ATOM 984 C C . ASP A 1 119 ? 9.074 -11.312 -0.925 1.00 86.06 119 ASP A C 1
ATOM 986 O O . ASP A 1 119 ? 9.648 -12.077 -0.151 1.00 86.06 119 ASP A O 1
ATOM 990 N N . GLY A 1 120 ? 8.356 -10.280 -0.470 1.00 83.69 120 GLY A N 1
ATOM 991 C CA . GLY A 1 120 ? 8.143 -9.972 0.940 1.00 83.69 120 GLY A CA 1
ATOM 992 C C . GLY A 1 120 ? 9.273 -9.190 1.618 1.00 83.69 120 GLY A C 1
ATOM 993 O O . GLY A 1 120 ? 9.176 -8.953 2.830 1.00 83.69 120 GLY A O 1
ATOM 994 N N . LYS A 1 121 ? 10.324 -8.771 0.894 1.00 87.31 121 LYS A N 1
ATOM 995 C CA . LYS A 1 121 ? 11.357 -7.869 1.433 1.00 87.31 121 LYS A CA 1
ATOM 996 C C . LYS A 1 121 ? 10.788 -6.472 1.651 1.00 87.31 121 LYS A C 1
ATOM 998 O O . LYS A 1 121 ? 10.208 -5.893 0.733 1.00 87.31 121 LYS A O 1
ATOM 1003 N N . ILE A 1 122 ? 10.983 -5.934 2.855 1.00 88.19 122 ILE A N 1
ATOM 1004 C CA . ILE A 1 122 ? 10.567 -4.575 3.217 1.00 88.19 122 ILE A CA 1
ATOM 1005 C C . ILE A 1 122 ? 11.427 -3.563 2.459 1.00 88.19 122 ILE A C 1
ATOM 1007 O O . ILE A 1 122 ? 12.646 -3.717 2.372 1.00 88.19 122 ILE A O 1
ATOM 1011 N N . ILE A 1 123 ? 10.785 -2.527 1.928 1.00 88.50 123 ILE A N 1
ATOM 1012 C CA . ILE A 1 123 ? 11.444 -1.365 1.337 1.00 88.50 123 ILE A CA 1
ATOM 1013 C C . ILE A 1 123 ? 11.035 -0.128 2.124 1.00 88.50 123 ILE A C 1
ATOM 1015 O O . ILE A 1 123 ? 9.875 0.043 2.496 1.00 88.50 123 ILE A O 1
ATOM 1019 N N . ASN A 1 124 ? 12.007 0.745 2.370 1.00 85.00 124 ASN A N 1
ATOM 1020 C CA . ASN A 1 124 ? 11.758 2.040 2.973 1.00 85.00 124 ASN A CA 1
ATOM 1021 C C . ASN A 1 124 ? 11.619 3.102 1.873 1.00 85.00 124 ASN A C 1
ATOM 1023 O O . ASN A 1 124 ? 12.566 3.342 1.122 1.00 85.00 124 ASN A O 1
ATOM 1027 N N . LEU A 1 125 ? 10.443 3.728 1.784 1.00 84.19 125 LEU A N 1
ATOM 1028 C CA . LEU A 1 125 ? 10.155 4.773 0.799 1.00 84.19 125 LEU A CA 1
ATOM 1029 C C . LEU A 1 125 ? 10.244 6.200 1.370 1.00 84.19 125 LEU A C 1
ATOM 1031 O O . LEU A 1 125 ? 10.045 7.159 0.631 1.00 84.19 125 LEU A O 1
ATOM 1035 N N . ILE A 1 126 ? 10.588 6.364 2.654 1.00 79.25 126 ILE A N 1
ATOM 1036 C CA . ILE A 1 126 ? 10.615 7.667 3.353 1.00 79.25 126 ILE A CA 1
ATOM 1037 C C . ILE A 1 126 ? 11.531 8.678 2.648 1.00 79.25 126 ILE A C 1
ATOM 1039 O O . ILE A 1 126 ? 11.227 9.868 2.586 1.00 79.25 126 ILE A O 1
ATOM 1043 N N . LEU A 1 127 ? 12.636 8.212 2.061 1.00 75.12 127 LEU A N 1
ATOM 1044 C CA . LEU A 1 127 ? 13.601 9.071 1.366 1.00 75.12 127 LEU A CA 1
ATOM 1045 C C . LEU A 1 127 ? 13.028 9.744 0.104 1.00 75.12 127 LEU A C 1
ATOM 1047 O O . LEU A 1 127 ? 13.587 10.737 -0.354 1.00 75.12 127 LEU A O 1
ATOM 1051 N N . PHE A 1 128 ? 11.913 9.243 -0.435 1.00 74.88 128 PHE A N 1
ATOM 1052 C CA . PHE A 1 128 ? 11.296 9.738 -1.669 1.00 74.88 128 PHE A CA 1
ATOM 1053 C C . PHE A 1 128 ? 10.128 10.705 -1.418 1.00 74.88 128 PHE A C 1
ATOM 1055 O O . PHE A 1 128 ? 9.588 11.271 -2.363 1.00 74.88 128 PHE A O 1
ATOM 1062 N N . GLN A 1 129 ? 9.800 10.988 -0.148 1.00 68.44 129 GLN A N 1
ATOM 1063 C CA . GLN A 1 129 ? 8.736 11.923 0.250 1.00 68.44 129 GLN A CA 1
ATOM 1064 C C . GLN A 1 129 ? 8.974 13.371 -0.219 1.00 68.44 129 GLN A C 1
ATOM 1066 O O . GLN A 1 129 ? 8.035 14.159 -0.285 1.00 68.44 129 GLN A O 1
ATOM 1071 N N . LYS A 1 130 ? 10.227 13.730 -0.528 1.00 55.66 130 LYS A N 1
ATOM 1072 C CA . LYS A 1 130 ? 10.647 15.089 -0.908 1.00 55.66 130 LYS A CA 1
ATOM 1073 C C . LYS A 1 130 ? 10.725 15.339 -2.417 1.00 55.66 130 LYS A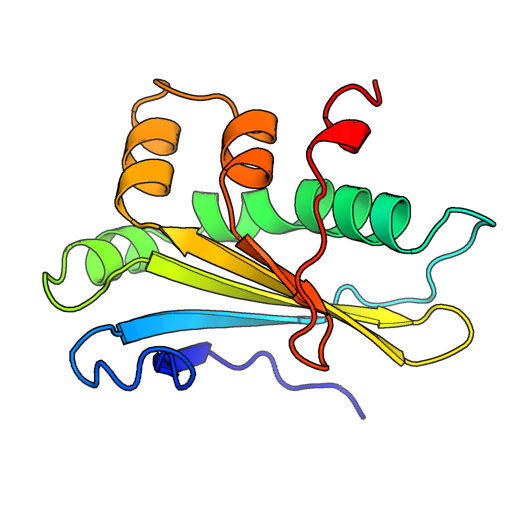 C 1
ATOM 1075 O O . LYS A 1 130 ? 11.195 16.407 -2.794 1.00 55.66 130 LYS A O 1
ATOM 1080 N N . ALA A 1 131 ? 10.337 14.388 -3.269 1.00 44.78 131 ALA A N 1
ATOM 1081 C CA . ALA A 1 131 ? 10.336 14.632 -4.709 1.00 44.78 131 ALA A CA 1
ATOM 1082 C C . ALA A 1 131 ? 9.193 15.616 -5.057 1.00 44.78 131 ALA A C 1
ATOM 1084 O O . ALA A 1 131 ? 8.039 15.282 -4.775 1.00 44.78 131 ALA A O 1
ATOM 1085 N N . PRO A 1 132 ? 9.508 16.826 -5.562 1.00 40.75 132 PRO A N 1
ATOM 1086 C CA . PRO A 1 132 ? 8.516 17.833 -5.938 1.00 40.75 132 PRO A CA 1
ATOM 1087 C C . PRO A 1 132 ? 7.657 17.404 -7.133 1.00 40.75 132 PRO A C 1
ATOM 1089 O O . PRO A 1 132 ? 8.147 16.608 -7.969 1.00 40.75 132 PRO A O 1
#

Solvent-accessible surface area (backbone atoms only — not comparable to full-atom values): 7741 Å² total; per-residue (Å²): 128,89,73,73,75,46,74,50,78,42,68,48,76,87,78,66,47,87,71,41,34,23,48,30,41,44,41,72,71,66,69,72,65,83,77,91,65,53,70,68,57,49,49,48,54,51,46,68,71,55,45,56,63,66,71,71,72,32,77,62,54,58,58,55,58,67,40,88,54,40,51,25,39,33,41,35,42,35,42,34,58,105,47,86,47,47,40,36,38,38,38,49,42,72,52,52,51,34,39,77,68,67,73,43,53,73,64,51,49,59,48,73,28,52,32,22,38,83,88,66,52,76,54,86,57,58,87,60,67,77,69,130

Radius of gyration: 14.6 Å; Cα contacts (8 Å, |Δi|>4): 197; chains: 1; bounding box: 34×34×34 Å

Secondary structure (DSSP, 8-state):
------EEEEE-TTT--TT-EEEEEEEEEEEE--S---HHHHHHHHHHHHHHHHHHS-HHHHHHHTSTTEEEEEEEEEEESSSEEEEEEEEEHHHHHHHHTTSS-HHHHHHHSEEEETT--EE--GGGTT--

Nearest PDB structures (foldseek):
  7y5y-assembly1_B  TM=3.828E-01  e=2.344E+00  Anaerolineae bacterium
  3ndh-assembly1_B  TM=3.358E-01  e=1.716E+00  Thermoplasma acidophilum
  3j6d-assembly1_a  TM=2.880E-01  e=2.826E+00  Salmonella enterica subsp. enterica serovar Typhimurium str. LT2

pLDDT: mean 81.13, std 14.11, range [31.36, 94.5]

Mean predicted aligned error: 7.09 Å